Protein AF-A0A091GRP5-F1 (afdb_monomer_lite)

Foldseek 3Di:
DDDDDDQDDADDPQPVLPDPDDPDNRCPDPVNVVVNVVRVVVRLVVLCPDPVSVQWPQNCCVPPPPDHDPPDDTGGPD

InterPro domains:
  IPR001683 Phox homology [PF00787] (3-65)
  IPR001683 Phox homology [PS50195] (1-69)
  IPR036871 PX domain superfamily [G3DSA:3.30.1520.10] (2-78)
  IPR036871 PX domain superfamily [SSF64268] (3-66)
  IPR051074 Sorting Nexin [PTHR45963] (4-78)

Structure (mmCIF, N/CA/C/O backbone):
data_AF-A0A091GRP5-F1
#
_entry.id   AF-A0A091GRP5-F1
#
loop_
_atom_site.group_PDB
_atom_site.id
_atom_site.type_symbol
_atom_site.label_atom_id
_atom_site.label_alt_id
_atom_site.label_comp_id
_atom_site.label_asym_id
_atom_site.label_entity_id
_atom_site.l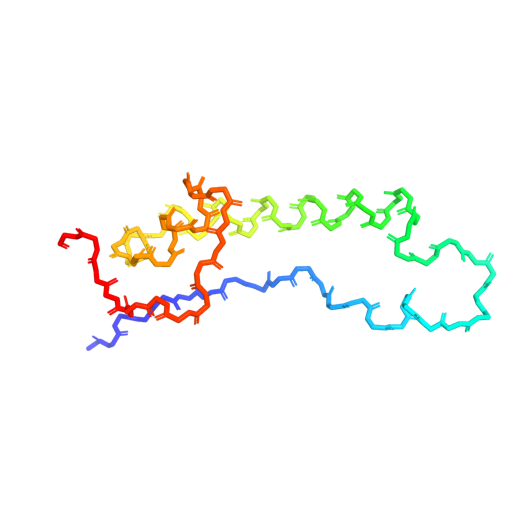abel_seq_id
_atom_site.pdbx_PDB_ins_code
_atom_site.Cartn_x
_atom_site.Cartn_y
_atom_site.Cartn_z
_atom_site.occupancy
_atom_site.B_iso_or_equiv
_atom_site.auth_seq_id
_atom_site.auth_comp_id
_atom_site.auth_asym_id
_atom_site.auth_atom_id
_atom_site.pdbx_PDB_model_num
ATOM 1 N N . LEU A 1 1 ? -17.002 19.492 12.752 1.00 40.38 1 LEU A N 1
ATOM 2 C CA . LEU A 1 1 ? -15.630 19.092 12.364 1.00 40.38 1 LEU A CA 1
ATOM 3 C C . LEU A 1 1 ? -15.707 17.678 11.795 1.00 40.38 1 LEU A C 1
ATOM 5 O O . LEU A 1 1 ? -16.081 16.779 12.534 1.00 40.38 1 LEU A O 1
ATOM 9 N N . HIS A 1 2 ? -15.473 17.489 10.493 1.00 47.44 2 HIS A N 1
ATOM 10 C CA . HIS A 1 2 ? -15.387 16.153 9.886 1.00 47.44 2 HIS A CA 1
ATOM 11 C C . HIS A 1 2 ? -13.969 15.619 10.124 1.00 47.44 2 HIS A C 1
ATOM 13 O O . HIS A 1 2 ? -13.012 16.178 9.593 1.00 47.44 2 HIS A O 1
ATOM 19 N N . PHE A 1 3 ? -13.820 14.580 10.944 1.00 59.38 3 PHE A N 1
ATOM 20 C CA . PHE A 1 3 ? -12.539 13.905 11.144 1.00 59.38 3 PHE A CA 1
ATOM 21 C C . PHE A 1 3 ? -12.383 12.821 10.075 1.00 59.38 3 PHE A C 1
ATOM 23 O O . PHE A 1 3 ? -12.972 11.748 10.182 1.00 59.38 3 PHE A O 1
ATOM 30 N N . GLN A 1 4 ? -11.629 13.122 9.018 1.00 76.75 4 GLN A N 1
ATOM 31 C CA . GLN A 1 4 ? -11.310 12.180 7.945 1.00 76.75 4 GLN A CA 1
ATOM 32 C C . GLN A 1 4 ? -9.868 11.688 8.103 1.00 76.75 4 GLN A C 1
ATOM 34 O O . GLN A 1 4 ? -8.985 12.455 8.482 1.00 76.75 4 GLN A O 1
ATOM 39 N N . ILE A 1 5 ? -9.623 10.410 7.803 1.00 80.00 5 ILE A N 1
ATOM 40 C CA . ILE A 1 5 ? -8.262 9.871 7.701 1.00 80.00 5 ILE A CA 1
ATOM 41 C C . ILE A 1 5 ? -7.565 10.564 6.527 1.00 80.00 5 ILE A C 1
ATOM 43 O O . ILE A 1 5 ? -8.005 10.438 5.383 1.00 80.00 5 ILE A O 1
ATOM 47 N N . VAL A 1 6 ? -6.469 11.273 6.795 1.00 83.50 6 VAL A N 1
ATOM 48 C CA . VAL A 1 6 ? -5.598 11.794 5.736 1.00 83.50 6 VAL A CA 1
ATOM 49 C C . VAL A 1 6 ? -4.653 10.678 5.316 1.00 83.50 6 VAL A C 1
ATOM 51 O O . VAL A 1 6 ? -3.738 10.308 6.050 1.00 83.50 6 VAL A O 1
ATOM 54 N N . VAL A 1 7 ? -4.889 10.125 4.130 1.00 87.12 7 VAL A N 1
ATOM 55 C CA . VAL A 1 7 ? -4.045 9.074 3.558 1.00 87.12 7 VAL A CA 1
ATOM 56 C C . VAL A 1 7 ? -2.811 9.728 2.919 1.00 87.12 7 VAL A C 1
ATOM 58 O O . VAL A 1 7 ? -2.974 10.561 2.024 1.00 87.12 7 VAL A O 1
ATOM 61 N N . PRO A 1 8 ? -1.579 9.397 3.356 1.00 90.19 8 PRO A N 1
ATOM 62 C CA . PRO A 1 8 ? -0.372 9.918 2.731 1.00 90.19 8 PRO A CA 1
ATOM 63 C C . PRO A 1 8 ? -0.230 9.390 1.293 1.00 90.19 8 PRO A C 1
ATOM 65 O O . PRO A 1 8 ? -0.805 8.358 0.946 1.00 90.19 8 PRO A O 1
ATOM 68 N N . PRO A 1 9 ? 0.532 10.070 0.426 1.00 92.25 9 PRO A N 1
ATOM 69 C CA . PRO A 1 9 ? 0.743 9.596 -0.936 1.00 92.25 9 PRO A CA 1
ATOM 70 C C . PRO A 1 9 ? 1.521 8.272 -0.946 1.00 92.25 9 PRO A C 1
ATOM 72 O O . PRO A 1 9 ? 2.457 8.080 -0.170 1.00 92.25 9 PRO A O 1
ATOM 75 N N . LEU A 1 10 ? 1.151 7.372 -1.858 1.00 92.81 10 LEU A N 1
ATOM 76 C CA . LEU A 1 10 ? 1.923 6.164 -2.157 1.00 92.81 10 LEU A CA 1
ATOM 77 C C . LEU A 1 10 ? 3.126 6.500 -3.057 1.00 92.81 10 LEU A C 1
ATOM 79 O O . LEU A 1 10 ? 3.021 7.414 -3.884 1.00 92.81 10 LEU A O 1
ATOM 83 N N . PRO A 1 11 ? 4.227 5.726 -2.994 1.00 88.62 11 PRO A N 1
ATOM 84 C CA . PRO A 1 11 ? 5.261 5.785 -4.022 1.00 88.62 11 PRO A CA 1
ATOM 85 C C . PRO A 1 11 ? 4.625 5.433 -5.376 1.00 88.62 11 PRO A C 1
ATOM 87 O O . PRO A 1 11 ? 3.870 4.464 -5.492 1.00 88.62 11 PRO A O 1
ATOM 90 N N . GLY A 1 12 ? 4.854 6.275 -6.388 1.00 87.06 12 GLY A N 1
ATOM 91 C CA . GLY A 1 12 ? 4.059 6.325 -7.620 1.00 87.06 12 GLY A CA 1
ATOM 92 C C . GLY A 1 12 ? 3.830 4.979 -8.332 1.00 87.06 12 GLY A C 1
ATOM 93 O O . GLY A 1 12 ? 4.586 4.014 -8.207 1.00 87.06 12 GLY A O 1
ATOM 94 N N . LYS A 1 13 ? 2.775 4.908 -9.158 1.00 82.00 13 LYS A N 1
ATOM 95 C CA . LYS A 1 13 ? 2.340 3.672 -9.849 1.00 82.00 13 LYS A CA 1
ATOM 96 C C . LYS A 1 13 ? 3.314 3.134 -10.917 1.00 82.00 13 LYS A C 1
ATOM 98 O O . LYS A 1 13 ? 3.040 2.088 -11.485 1.00 82.00 13 LYS A O 1
ATOM 103 N N . ALA A 1 14 ? 4.420 3.831 -11.195 1.00 86.75 14 ALA A N 1
ATOM 104 C CA . ALA A 1 14 ? 5.512 3.399 -12.078 1.00 86.75 14 ALA A CA 1
ATOM 105 C C . ALA A 1 14 ? 5.101 2.868 -13.471 1.00 86.75 14 ALA A C 1
ATOM 107 O O . ALA A 1 14 ? 5.835 2.098 -14.078 1.00 86.75 14 ALA A O 1
ATOM 108 N N . LEU A 1 15 ? 3.964 3.315 -14.019 1.00 84.50 15 LEU A N 1
ATOM 109 C CA . LEU A 1 15 ? 3.386 2.775 -15.259 1.00 84.50 15 LEU A CA 1
ATOM 110 C C . LEU A 1 15 ? 4.355 2.822 -16.457 1.00 84.50 15 LEU A C 1
ATOM 112 O O . LEU A 1 15 ? 4.397 1.903 -17.264 1.00 84.50 15 LEU A O 1
ATOM 116 N N . LYS A 1 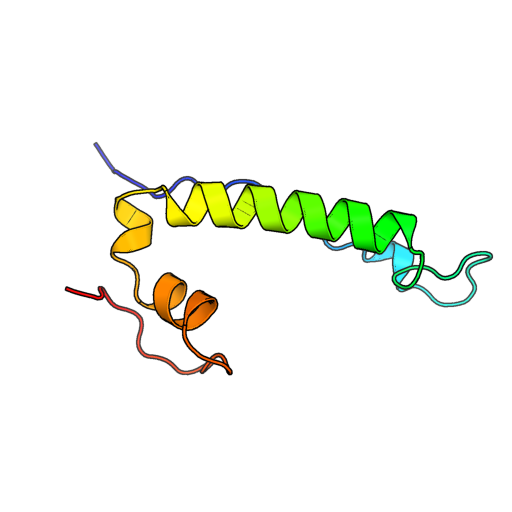16 ? 5.200 3.858 -16.536 1.00 83.25 16 LYS A N 1
ATOM 117 C CA . LYS A 1 16 ? 6.225 3.989 -17.588 1.00 83.25 16 LYS A CA 1
ATOM 118 C C . LYS A 1 16 ? 7.328 2.926 -17.496 1.00 83.25 16 LYS A C 1
ATOM 120 O O . LYS A 1 16 ? 7.909 2.575 -18.518 1.00 83.25 16 LYS A O 1
ATOM 125 N N . ARG A 1 17 ? 7.617 2.421 -16.290 1.00 83.62 17 ARG A N 1
ATOM 126 C CA . ARG A 1 17 ? 8.616 1.366 -16.048 1.00 83.62 17 ARG A CA 1
ATOM 127 C C . ARG A 1 17 ? 8.112 -0.030 -16.439 1.00 83.62 17 ARG A C 1
ATOM 129 O O . ARG A 1 17 ? 8.911 -0.951 -16.483 1.00 83.62 17 ARG A O 1
ATOM 136 N N . GLN A 1 18 ? 6.820 -0.176 -16.748 1.00 85.62 18 GLN A N 1
ATOM 137 C CA . GLN A 1 18 ? 6.213 -1.430 -17.218 1.00 85.62 18 GLN A CA 1
ATOM 138 C C . GLN A 1 18 ? 6.131 -1.536 -18.750 1.00 85.62 18 GLN A C 1
ATOM 140 O O . GLN A 1 18 ? 5.710 -2.568 -19.266 1.00 85.62 18 GLN A O 1
ATOM 145 N N . LEU A 1 19 ? 6.475 -0.474 -19.488 1.00 86.75 19 LEU A N 1
ATOM 146 C CA . LEU A 1 19 ? 6.405 -0.492 -20.949 1.00 86.75 19 LEU A CA 1
ATOM 147 C C . LEU A 1 19 ? 7.472 -1.430 -21.539 1.00 86.75 19 LEU A C 1
ATOM 149 O O . LEU A 1 19 ? 8.592 -1.453 -21.025 1.00 86.75 19 LEU A O 1
ATOM 153 N N . PRO A 1 20 ? 7.157 -2.167 -22.620 1.00 81.06 20 PRO A N 1
ATOM 154 C CA . PRO A 1 20 ? 8.144 -2.971 -23.331 1.00 81.06 20 PRO A CA 1
ATOM 155 C C . PRO A 1 20 ? 9.190 -2.083 -24.032 1.00 81.06 20 PRO A C 1
ATOM 157 O O . PRO A 1 20 ? 8.954 -0.895 -24.256 1.00 81.06 20 PRO A O 1
ATOM 160 N N . PHE A 1 21 ? 10.324 -2.683 -24.417 1.00 83.19 21 PHE A N 1
ATOM 161 C CA . PHE A 1 21 ? 11.427 -2.036 -25.156 1.00 83.19 21 PHE A CA 1
ATOM 162 C C . PHE A 1 21 ? 12.184 -0.947 -24.377 1.00 83.19 21 PHE A C 1
ATOM 164 O O . PHE A 1 21 ? 12.537 0.101 -24.919 1.00 83.19 21 PHE A O 1
ATOM 171 N N . ARG A 1 22 ? 12.446 -1.196 -23.092 1.00 82.00 22 ARG A N 1
ATOM 172 C CA . ARG A 1 22 ? 13.328 -0.359 -22.269 1.00 82.00 22 ARG A CA 1
ATOM 173 C C . ARG A 1 22 ? 14.780 -0.827 -22.396 1.00 82.00 22 ARG A C 1
ATOM 175 O O . ARG A 1 22 ? 15.031 -1.991 -22.686 1.00 82.00 22 ARG A O 1
ATOM 182 N N . GLY A 1 23 ? 15.720 0.091 -22.178 1.00 81.62 23 GLY A N 1
ATOM 183 C CA . GLY A 1 23 ? 17.152 -0.223 -22.064 1.00 81.62 23 GLY A CA 1
ATOM 184 C C . GLY A 1 23 ? 17.593 -0.590 -20.642 1.00 81.62 23 GLY A C 1
ATOM 185 O O . GLY A 1 23 ? 18.785 -0.741 -20.409 1.00 81.62 23 GLY A O 1
ATOM 186 N N . ASP A 1 24 ? 16.647 -0.681 -19.703 1.00 86.38 24 ASP A N 1
ATOM 187 C CA . ASP A 1 24 ? 16.848 -1.050 -18.301 1.00 86.38 24 ASP A CA 1
ATOM 188 C C . ASP A 1 24 ? 15.897 -2.193 -17.895 1.00 86.38 24 ASP A C 1
ATOM 190 O O . ASP A 1 24 ? 14.981 -2.552 -18.638 1.00 86.38 24 ASP A O 1
ATOM 194 N N . GLU A 1 25 ? 16.085 -2.722 -16.683 1.00 87.88 25 GLU A N 1
ATOM 195 C CA . GLU A 1 25 ? 15.254 -3.779 -16.081 1.00 87.88 25 GLU A CA 1
ATOM 196 C C . GLU A 1 25 ? 13.884 -3.262 -15.566 1.00 87.88 25 GLU A C 1
ATOM 198 O O . GLU A 1 25 ? 13.116 -3.985 -14.927 1.00 87.88 25 GLU A O 1
ATOM 203 N N . GLY A 1 26 ? 13.535 -1.994 -15.825 1.00 89.31 26 GLY A N 1
ATOM 204 C CA . GLY A 1 26 ? 12.221 -1.420 -15.529 1.00 89.31 26 GLY A CA 1
ATOM 205 C C . GLY A 1 26 ? 11.824 -1.468 -14.050 1.00 89.31 26 GLY A C 1
ATOM 206 O O . GLY A 1 26 ? 12.350 -0.719 -13.226 1.00 89.31 26 GLY A O 1
ATOM 207 N N . ILE A 1 27 ? 10.812 -2.282 -13.727 1.00 91.38 27 ILE A N 1
ATOM 208 C CA . ILE A 1 27 ? 10.331 -2.491 -12.347 1.00 91.38 27 ILE A CA 1
ATOM 209 C C . ILE A 1 27 ? 11.159 -3.514 -11.559 1.00 91.38 27 ILE A C 1
ATOM 211 O O . ILE A 1 27 ? 10.943 -3.659 -10.358 1.00 91.38 27 ILE A O 1
ATOM 215 N N . PHE A 1 28 ? 12.060 -4.232 -12.228 1.00 91.88 28 PHE A N 1
ATOM 216 C CA . PHE A 1 28 ? 12.945 -5.219 -11.612 1.00 91.88 28 PHE A CA 1
ATOM 217 C C . PHE A 1 28 ? 14.309 -4.625 -11.240 1.00 91.88 28 PHE A C 1
ATOM 219 O O . PHE A 1 28 ? 15.136 -5.305 -10.643 1.00 91.88 28 PHE A O 1
ATOM 226 N N . GLU A 1 29 ? 14.539 -3.349 -11.559 1.00 93.50 29 GLU A N 1
ATOM 227 C CA . GLU A 1 29 ? 15.736 -2.618 -11.160 1.00 93.50 29 GLU A CA 1
ATOM 228 C C . GLU A 1 29 ? 15.821 -2.511 -9.626 1.00 93.50 29 GLU A C 1
ATOM 230 O O . GLU A 1 29 ? 14.870 -2.079 -8.969 1.00 93.50 29 GLU A O 1
ATOM 235 N N . GLU A 1 30 ? 16.969 -2.866 -9.045 1.00 94.44 30 GLU A N 1
ATOM 236 C CA . GLU A 1 30 ? 17.165 -2.875 -7.587 1.00 94.44 30 GLU A CA 1
ATOM 237 C C . GLU A 1 30 ? 16.910 -1.498 -6.958 1.00 94.44 30 GLU A C 1
ATOM 239 O O . GLU A 1 30 ? 16.218 -1.391 -5.945 1.00 94.44 30 GLU A O 1
ATOM 244 N N . SER A 1 31 ? 17.384 -0.432 -7.608 1.00 92.94 31 SER A N 1
ATOM 245 C CA . SER A 1 31 ? 17.177 0.952 -7.166 1.00 92.94 31 SER A CA 1
ATOM 246 C C . SER A 1 31 ? 15.686 1.300 -7.047 1.00 92.94 31 SER A C 1
ATOM 248 O O . SER A 1 31 ? 15.258 1.925 -6.076 1.00 92.94 31 SER A O 1
ATOM 250 N N . PHE A 1 32 ? 14.873 0.837 -8.000 1.00 93.50 32 PHE A N 1
ATOM 251 C CA . PHE A 1 32 ? 13.431 1.044 -8.011 1.00 93.50 32 PHE A CA 1
ATOM 252 C C . PHE A 1 32 ? 12.725 0.242 -6.923 1.00 93.50 32 PHE A C 1
ATOM 254 O O . PHE A 1 32 ? 11.818 0.760 -6.265 1.00 93.50 32 PHE A O 1
ATOM 261 N N . ILE A 1 33 ? 13.119 -1.020 -6.747 1.00 94.94 33 ILE A N 1
ATOM 262 C CA . ILE A 1 33 ? 12.570 -1.888 -5.705 1.00 94.94 33 ILE A CA 1
ATOM 263 C C . ILE A 1 33 ? 12.831 -1.261 -4.335 1.00 94.94 33 ILE A C 1
ATOM 265 O O . ILE A 1 33 ? 11.898 -1.145 -3.540 1.00 94.94 33 ILE A O 1
ATOM 269 N N . GLU A 1 34 ? 14.053 -0.796 -4.083 1.00 96.50 34 GLU A N 1
ATOM 270 C CA . GLU A 1 34 ? 14.443 -0.225 -2.795 1.00 96.50 34 GLU A CA 1
ATOM 271 C C . GLU A 1 34 ? 13.761 1.125 -2.519 1.00 96.50 34 GLU A C 1
ATOM 273 O O . GLU A 1 34 ? 13.204 1.321 -1.436 1.00 96.50 34 GLU A O 1
ATOM 278 N N . GLU A 1 35 ? 13.686 2.024 -3.508 1.00 94.88 35 GLU A N 1
ATOM 279 C CA . GLU A 1 35 ? 12.938 3.287 -3.387 1.00 94.88 35 GLU A CA 1
ATOM 280 C C . GLU A 1 35 ? 11.458 3.024 -3.061 1.00 94.88 35 GLU A C 1
ATOM 282 O O . GLU A 1 35 ? 10.866 3.639 -2.164 1.00 94.88 35 GLU A O 1
ATOM 287 N N . ARG A 1 36 ? 10.845 2.057 -3.756 1.00 96.19 36 ARG A N 1
ATOM 288 C CA . ARG A 1 36 ? 9.449 1.679 -3.530 1.00 96.19 36 ARG A CA 1
ATOM 289 C C . ARG A 1 36 ? 9.260 1.028 -2.160 1.00 96.19 36 ARG A C 1
ATOM 291 O O . ARG A 1 36 ? 8.268 1.337 -1.501 1.00 96.19 36 ARG A O 1
ATOM 298 N N . ARG A 1 37 ? 10.185 0.167 -1.721 1.00 97.25 37 ARG A N 1
ATOM 299 C CA . ARG A 1 37 ? 10.166 -0.479 -0.400 1.00 97.25 37 ARG A CA 1
ATOM 300 C C . ARG A 1 37 ? 10.168 0.572 0.709 1.00 97.25 37 ARG A C 1
ATOM 302 O O . ARG A 1 37 ? 9.262 0.563 1.539 1.00 97.25 37 ARG A O 1
ATOM 309 N N . GLN A 1 38 ? 11.109 1.517 0.672 1.00 97.25 38 GLN A N 1
ATOM 310 C CA . GLN A 1 38 ? 11.202 2.609 1.648 1.00 97.25 38 GLN A CA 1
ATOM 311 C C . GLN A 1 38 ? 9.949 3.495 1.643 1.00 97.25 38 GLN A C 1
ATOM 313 O O . GLN A 1 38 ? 9.424 3.846 2.700 1.00 97.25 38 GLN A O 1
ATOM 318 N N . GLY A 1 39 ? 9.425 3.836 0.462 1.00 96.25 39 GLY A N 1
ATOM 319 C CA . GLY A 1 39 ? 8.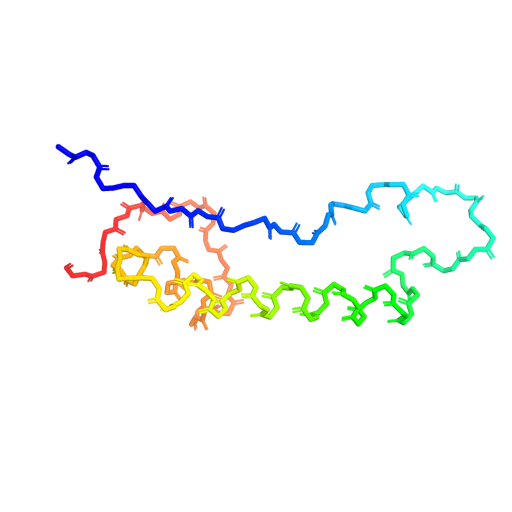204 4.636 0.348 1.00 96.25 39 GLY A CA 1
ATOM 320 C C . GLY A 1 39 ? 6.967 3.931 0.915 1.00 96.25 39 GLY A C 1
ATOM 321 O O . GLY A 1 39 ? 6.159 4.557 1.605 1.00 96.25 39 GLY A O 1
ATOM 322 N N . LEU A 1 40 ? 6.821 2.627 0.660 1.00 97.00 40 LEU A N 1
ATOM 323 C CA . LEU A 1 40 ? 5.724 1.818 1.200 1.00 97.00 40 LEU A CA 1
ATOM 324 C C . LEU A 1 40 ? 5.851 1.633 2.715 1.00 97.00 40 LEU A C 1
ATOM 326 O O . LEU A 1 40 ? 4.847 1.731 3.416 1.00 97.00 40 LEU A O 1
ATOM 330 N N . GLU A 1 41 ? 7.068 1.439 3.221 1.00 96.94 41 GLU A N 1
ATOM 331 C CA . GLU A 1 41 ? 7.365 1.364 4.654 1.00 96.94 41 GLU A CA 1
ATOM 332 C C . GLU A 1 41 ? 6.979 2.665 5.377 1.00 96.94 41 GLU A C 1
ATOM 334 O O . GLU A 1 41 ? 6.261 2.649 6.378 1.00 96.94 41 GLU A O 1
ATOM 339 N N . GLN A 1 42 ? 7.366 3.822 4.835 1.00 95.56 42 GLN A N 1
ATOM 340 C CA . GLN A 1 42 ? 6.959 5.116 5.388 1.00 95.56 42 GLN A CA 1
ATOM 341 C C . GLN A 1 42 ? 5.440 5.322 5.334 1.00 95.56 42 GLN A C 1
ATOM 343 O O . GLN A 1 42 ? 4.857 5.864 6.277 1.00 95.56 42 GLN A O 1
ATOM 348 N N . PHE A 1 43 ? 4.794 4.909 4.239 1.00 96.31 43 PHE A N 1
ATOM 349 C CA . PHE A 1 43 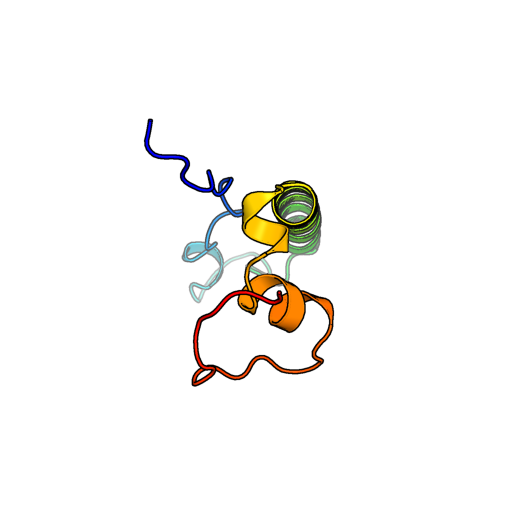? 3.344 4.995 4.079 1.00 96.31 43 PHE A CA 1
ATOM 350 C C . PHE A 1 43 ? 2.617 4.167 5.144 1.00 96.31 43 PHE A C 1
ATOM 352 O O . PHE A 1 43 ? 1.760 4.702 5.853 1.00 96.31 43 PHE A O 1
ATOM 359 N N . ILE A 1 44 ? 2.972 2.886 5.287 1.00 96.19 44 ILE A N 1
ATOM 360 C CA . ILE A 1 44 ? 2.257 1.984 6.191 1.00 96.19 44 ILE A CA 1
ATOM 361 C C . ILE A 1 44 ? 2.492 2.352 7.654 1.00 96.19 44 ILE A C 1
ATOM 363 O O . ILE A 1 44 ? 1.539 2.340 8.424 1.00 96.19 44 ILE A O 1
ATOM 367 N N . ASN A 1 45 ? 3.697 2.796 8.025 1.00 95.94 45 ASN A N 1
ATOM 368 C CA . ASN A 1 45 ? 3.980 3.261 9.385 1.00 95.94 45 ASN A CA 1
ATOM 369 C C . ASN A 1 45 ? 3.129 4.485 9.769 1.00 95.94 45 ASN A C 1
ATOM 371 O O . ASN A 1 45 ? 2.604 4.555 10.880 1.00 95.94 45 ASN A O 1
ATOM 375 N N . LYS A 1 46 ? 2.920 5.430 8.839 1.00 94.44 46 LYS A N 1
ATOM 376 C CA . LYS A 1 46 ? 2.037 6.588 9.065 1.00 94.44 46 LYS A CA 1
ATOM 377 C C . LYS A 1 46 ? 0.570 6.180 9.200 1.00 94.44 46 LYS A C 1
ATOM 379 O O . LYS A 1 46 ? -0.122 6.697 10.073 1.00 94.44 46 LYS A O 1
ATOM 384 N N . ILE A 1 47 ? 0.099 5.263 8.353 1.00 94.69 47 ILE A N 1
ATOM 385 C CA . ILE A 1 47 ? -1.279 4.755 8.410 1.00 94.69 47 ILE A CA 1
ATOM 386 C C . ILE A 1 47 ? -1.520 3.956 9.694 1.00 94.69 47 ILE A C 1
ATOM 388 O O . ILE A 1 47 ? -2.506 4.202 10.384 1.00 94.69 47 ILE A O 1
ATOM 392 N N . ALA A 1 48 ? -0.613 3.049 10.052 1.00 94.06 48 ALA A N 1
ATOM 393 C CA . ALA A 1 48 ? -0.729 2.211 11.241 1.00 94.06 48 ALA A CA 1
ATOM 394 C C . ALA A 1 48 ? -0.689 3.025 12.545 1.00 94.06 48 ALA A C 1
ATOM 396 O O . ALA A 1 48 ? -1.324 2.647 13.529 1.00 94.06 48 ALA A O 1
ATOM 397 N N . GLY A 1 49 ? 0.003 4.168 12.550 1.00 93.00 49 GLY A N 1
ATOM 398 C CA . GLY A 1 49 ? -0.003 5.116 13.665 1.00 93.00 49 GLY A CA 1
ATOM 399 C C . GLY A 1 49 ? -1.246 6.013 13.746 1.00 93.00 49 GLY A C 1
ATOM 400 O O . GLY A 1 49 ? -1.409 6.721 14.737 1.00 93.00 49 GLY A O 1
ATOM 401 N N . HIS A 1 50 ? -2.123 6.022 12.734 1.00 93.31 50 HIS A N 1
ATOM 402 C CA . HIS A 1 50 ? -3.273 6.926 12.691 1.00 93.31 50 HIS A CA 1
ATOM 403 C C . HIS A 1 50 ? -4.467 6.360 13.493 1.00 93.31 50 HIS A C 1
ATOM 405 O O . HIS A 1 50 ? -5.036 5.344 13.083 1.00 93.31 50 HIS A O 1
ATOM 411 N N . PRO A 1 51 ? -4.963 7.038 14.552 1.00 91.94 51 PRO A N 1
ATOM 412 C CA . PRO A 1 51 ? -5.983 6.480 15.454 1.00 91.94 51 PRO A CA 1
ATOM 413 C C . PRO A 1 51 ? -7.274 6.027 14.758 1.00 91.94 51 PRO A C 1
ATOM 415 O O . PRO A 1 51 ? -7.827 4.979 15.066 1.00 91.94 51 PRO A O 1
ATOM 418 N N . LEU A 1 52 ? -7.756 6.786 13.768 1.00 91.00 52 LEU A N 1
ATOM 419 C CA . LEU A 1 52 ? -8.964 6.394 13.027 1.00 91.00 52 LEU A CA 1
ATOM 420 C C . LEU A 1 52 ? -8.738 5.195 12.094 1.00 91.00 52 LEU A C 1
ATOM 422 O O . LEU A 1 52 ? -9.683 4.446 11.860 1.00 91.00 52 LEU A O 1
ATOM 426 N N . ALA A 1 53 ? -7.518 5.024 11.570 1.00 91.81 53 ALA A N 1
ATOM 427 C CA . ALA A 1 53 ? -7.179 3.927 10.665 1.00 91.81 53 ALA A CA 1
ATOM 428 C C . ALA A 1 53 ? -6.977 2.622 11.443 1.00 91.81 53 ALA A C 1
ATOM 430 O O . ALA A 1 53 ? -7.362 1.565 10.959 1.00 91.81 53 ALA A O 1
ATOM 431 N N . GLN A 1 54 ? -6.476 2.703 12.681 1.00 92.56 54 GLN A N 1
ATOM 432 C CA . GLN A 1 54 ? -6.403 1.568 13.610 1.00 92.56 54 GLN A CA 1
ATOM 433 C C . GLN A 1 54 ? -7.766 0.923 13.874 1.00 92.56 54 GLN A C 1
ATOM 435 O O . GLN A 1 54 ? -7.834 -0.274 14.142 1.00 92.56 54 GLN A O 1
ATOM 440 N N . ASN A 1 55 ? -8.852 1.688 13.756 1.00 92.56 55 ASN A N 1
ATOM 441 C CA . ASN A 1 55 ? -10.197 1.151 13.912 1.00 92.56 55 ASN A CA 1
ATOM 442 C C . ASN A 1 55 ? -10.720 0.471 12.638 1.00 92.56 55 ASN A C 1
ATOM 444 O O . ASN A 1 55 ? -11.745 -0.188 12.725 1.00 92.56 55 ASN A O 1
ATOM 448 N N . GLU A 1 56 ? -10.086 0.615 11.471 1.00 92.62 56 GLU A N 1
ATOM 449 C C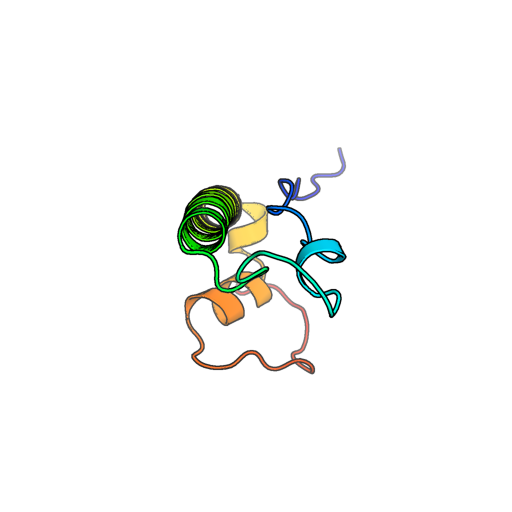A . GLU A 1 56 ? -10.578 0.057 10.202 1.00 92.62 56 GLU A CA 1
ATOM 450 C C . GLU A 1 56 ? -10.178 -1.408 10.010 1.00 92.62 56 GLU A C 1
ATOM 452 O O . GLU A 1 56 ? -8.995 -1.744 10.032 1.00 92.62 56 GLU A O 1
ATOM 457 N N . ARG A 1 57 ? -11.145 -2.283 9.699 1.00 93.25 57 ARG A N 1
ATOM 458 C CA . ARG A 1 57 ? -10.892 -3.711 9.430 1.00 93.25 57 ARG A CA 1
ATOM 459 C C . ARG A 1 57 ? -9.891 -3.947 8.300 1.00 93.25 57 ARG A C 1
ATOM 461 O O . ARG A 1 57 ? -9.112 -4.892 8.371 1.00 93.25 57 ARG A O 1
ATOM 468 N N . CYS A 1 58 ? -9.880 -3.090 7.282 1.00 94.50 58 CYS A N 1
ATOM 469 C CA . CYS A 1 58 ? -8.967 -3.241 6.149 1.00 94.50 58 CYS A CA 1
ATOM 470 C C . CYS A 1 58 ? -7.492 -3.117 6.538 1.00 94.50 58 CYS A C 1
ATOM 472 O O . CYS A 1 58 ? -6.659 -3.781 5.930 1.00 94.50 58 CYS A O 1
ATOM 474 N N . LEU A 1 59 ? -7.162 -2.312 7.554 1.00 95.19 59 LEU A N 1
ATOM 475 C CA . LEU A 1 59 ? -5.785 -2.183 8.022 1.00 95.19 59 LEU A CA 1
ATOM 476 C C . LEU A 1 59 ? -5.306 -3.480 8.680 1.00 95.19 59 LEU A C 1
ATOM 478 O O . LEU A 1 59 ? -4.182 -3.911 8.446 1.00 95.19 59 LEU A O 1
ATOM 482 N N . HIS A 1 60 ? -6.168 -4.117 9.473 1.00 94.94 60 HIS A N 1
ATOM 483 C CA . HIS A 1 60 ? -5.839 -5.378 10.141 1.00 94.94 60 HIS A CA 1
ATOM 484 C C . HIS A 1 60 ? -5.729 -6.517 9.137 1.00 94.94 60 HIS A C 1
ATOM 486 O O . HIS A 1 60 ? -4.738 -7.235 9.164 1.00 94.94 60 HIS A O 1
ATOM 492 N N . MET A 1 61 ? -6.664 -6.600 8.186 1.00 95.69 61 MET A N 1
ATOM 493 C CA . MET A 1 61 ? -6.573 -7.541 7.067 1.00 95.69 61 MET A CA 1
ATOM 494 C C . MET A 1 61 ? -5.254 -7.385 6.305 1.00 95.69 61 MET A C 1
ATOM 496 O O . MET A 1 61 ? -4.570 -8.364 6.047 1.00 95.69 61 MET A O 1
ATOM 500 N N . PHE A 1 62 ? -4.858 -6.148 5.993 1.00 96.00 62 PHE A N 1
ATOM 501 C CA . PHE A 1 62 ? -3.618 -5.880 5.266 1.00 96.00 62 PHE A CA 1
ATOM 502 C C . PHE A 1 62 ? -2.349 -6.281 6.040 1.00 96.00 62 PHE A C 1
ATOM 504 O O . PHE A 1 62 ? -1.366 -6.673 5.419 1.00 96.00 62 PHE A O 1
ATOM 511 N N . LEU A 1 63 ? -2.338 -6.147 7.371 1.00 95.69 63 LEU A N 1
ATOM 512 C CA . LEU A 1 63 ? -1.144 -6.380 8.195 1.00 95.69 63 LEU A CA 1
ATOM 513 C C . LEU A 1 63 ? -1.040 -7.795 8.774 1.00 95.69 63 LEU A C 1
ATOM 515 O O . LEU A 1 63 ? 0.065 -8.234 9.083 1.00 95.69 63 LEU A O 1
ATOM 519 N N . GLN A 1 64 ? -2.169 -8.464 9.003 1.00 95.12 64 GLN A N 1
ATOM 520 C CA . GLN A 1 64 ? -2.230 -9.702 9.786 1.00 95.12 64 GLN A CA 1
ATOM 521 C C . GLN A 1 64 ? -2.647 -10.916 8.957 1.00 95.12 64 GLN A C 1
ATOM 523 O O . GLN A 1 64 ? -2.289 -12.035 9.320 1.00 95.12 64 GLN A O 1
ATOM 528 N N . GLU A 1 65 ? -3.406 -10.724 7.876 1.00 95.19 65 GLU A N 1
ATOM 529 C CA . GLU A 1 65 ? -3.859 -11.827 7.032 1.00 95.19 65 GLU A CA 1
ATOM 530 C C . GLU A 1 65 ? -2.854 -12.071 5.898 1.00 95.19 65 GLU A C 1
ATOM 532 O O . GLU A 1 65 ? -2.357 -11.140 5.266 1.00 95.19 65 GLU A O 1
ATOM 537 N N . GLU A 1 66 ? -2.557 -13.341 5.616 1.00 95.31 66 GLU A N 1
ATOM 538 C CA . GLU A 1 66 ? -1.647 -13.730 4.526 1.00 95.31 66 GLU A CA 1
ATOM 539 C C . GLU A 1 66 ? -2.218 -13.370 3.143 1.00 95.31 66 GLU A C 1
ATOM 541 O O . GLU A 1 66 ? -1.482 -13.093 2.194 1.00 95.31 66 GLU A O 1
ATOM 546 N N . THR A 1 67 ? -3.547 -13.349 3.026 1.00 95.19 67 THR A N 1
ATOM 547 C CA . THR A 1 67 ? -4.259 -13.017 1.790 1.00 95.19 67 THR A CA 1
ATOM 548 C C . THR A 1 67 ? -5.346 -11.989 2.067 1.00 95.19 67 THR A C 1
ATOM 550 O O . THR A 1 67 ? -5.957 -11.997 3.128 1.00 95.19 67 THR A O 1
ATOM 553 N N . ILE A 1 68 ? -5.592 -11.105 1.099 1.00 94.88 68 ILE A N 1
ATOM 554 C CA . ILE A 1 68 ? -6.608 -10.054 1.211 1.00 94.88 68 ILE A CA 1
ATOM 555 C C . ILE A 1 68 ? -7.894 -10.535 0.537 1.00 94.88 68 ILE A C 1
ATOM 557 O O . ILE A 1 68 ? -7.921 -10.715 -0.687 1.00 94.88 68 ILE A O 1
ATOM 561 N N . ASP A 1 69 ? -8.971 -10.671 1.311 1.00 94.06 69 ASP A N 1
ATOM 562 C CA . ASP A 1 69 ? -10.310 -10.885 0.762 1.00 94.06 69 ASP A CA 1
ATOM 563 C C . ASP A 1 69 ? -10.823 -9.597 0.105 1.00 94.06 69 ASP A C 1
ATOM 565 O O . ASP A 1 69 ? -11.095 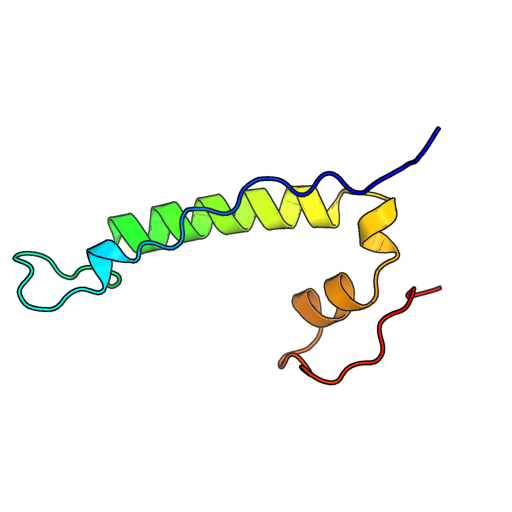-8.591 0.757 1.00 94.06 69 ASP A O 1
ATOM 569 N N . ARG A 1 70 ? -10.986 -9.622 -1.219 1.00 94.12 70 ARG A N 1
ATOM 570 C CA . ARG A 1 70 ? -11.495 -8.471 -1.983 1.00 94.12 70 ARG A CA 1
ATOM 571 C C . ARG A 1 70 ? -12.995 -8.237 -1.798 1.00 94.12 70 ARG A C 1
ATOM 573 O O . ARG A 1 70 ? -13.466 -7.159 -2.148 1.00 94.12 70 ARG A O 1
ATOM 580 N N . ASN A 1 71 ? -13.723 -9.218 -1.268 1.00 94.31 71 ASN A N 1
ATOM 581 C CA . ASN A 1 71 ? -15.160 -9.154 -1.004 1.00 94.31 71 ASN A CA 1
ATOM 582 C C . ASN A 1 71 ? -15.471 -8.986 0.490 1.00 94.31 71 ASN A C 1
ATOM 584 O O . ASN A 1 71 ? -16.617 -9.180 0.904 1.00 94.31 71 ASN A O 1
ATOM 588 N N . TYR A 1 72 ? -14.471 -8.625 1.297 1.00 92.56 72 TYR A N 1
ATOM 589 C CA . TYR A 1 72 ? -14.666 -8.449 2.726 1.00 92.56 72 TYR A CA 1
ATOM 590 C C . TYR A 1 72 ? -15.725 -7.383 3.016 1.00 92.56 72 TYR A C 1
ATOM 592 O O . TYR A 1 72 ? -15.871 -6.396 2.293 1.00 92.56 72 TYR A O 1
ATOM 600 N N . VAL A 1 73 ? -16.443 -7.554 4.123 1.00 91.88 73 VAL A N 1
ATOM 601 C CA . VAL A 1 73 ? -17.410 -6.558 4.588 1.00 91.88 73 VAL A CA 1
ATOM 602 C C . VAL A 1 73 ? -16.651 -5.412 5.271 1.00 91.88 73 VAL A C 1
ATOM 604 O O . VAL A 1 73 ? -15.995 -5.659 6.293 1.00 91.88 73 VAL A O 1
ATOM 607 N N . PRO A 1 74 ? -16.729 -4.164 4.760 1.00 91.94 74 PRO A N 1
ATOM 608 C CA . PRO A 1 74 ? -16.123 -3.013 5.418 1.00 91.94 74 PRO A CA 1
ATOM 609 C C . PRO A 1 74 ? -16.710 -2.801 6.814 1.00 91.94 74 PRO A C 1
ATOM 611 O O . PRO A 1 74 ? -17.905 -2.991 7.034 1.00 91.94 74 PRO A O 1
ATOM 614 N N . GLY A 1 75 ? -15.878 -2.384 7.765 1.00 89.00 75 GLY A N 1
ATOM 615 C CA . GLY A 1 75 ? -16.319 -2.172 9.137 1.00 89.00 75 GLY A CA 1
ATOM 616 C C . GLY A 1 75 ? -15.178 -1.828 10.081 1.00 89.00 75 GLY A C 1
ATOM 617 O O . GLY A 1 75 ? -14.006 -1.839 9.695 1.00 89.00 75 GLY A O 1
ATOM 618 N N . LYS A 1 76 ? -15.540 -1.530 11.331 1.00 87.31 76 LYS A N 1
ATOM 619 C CA . LYS A 1 76 ? -14.579 -1.288 12.406 1.00 87.31 76 LYS A CA 1
ATOM 620 C C . LYS A 1 76 ? -14.171 -2.595 13.087 1.00 87.31 76 LYS A C 1
ATOM 622 O O . LYS A 1 76 ? -14.938 -3.554 13.073 1.00 87.31 76 LYS A O 1
ATOM 627 N N . VAL A 1 77 ? -12.977 -2.639 13.676 1.00 81.56 77 VAL A N 1
ATOM 628 C CA . VAL A 1 77 ? -12.495 -3.831 14.399 1.00 81.56 77 VAL A CA 1
ATOM 629 C C . VAL A 1 77 ? -13.111 -3.952 15.793 1.00 81.56 77 VAL A C 1
ATOM 631 O O . VAL A 1 77 ? -13.340 -5.077 16.233 1.00 81.56 77 VAL A O 1
ATOM 634 N N . ARG A 1 78 ? -13.435 -2.836 16.464 1.00 68.50 78 ARG A N 1
ATOM 635 C CA . ARG A 1 78 ? -14.227 -2.771 17.707 1.00 68.50 78 ARG A CA 1
ATOM 636 C C . ARG A 1 78 ? -14.950 -1.433 17.818 1.00 68.50 78 ARG A C 1
ATOM 638 O O . ARG A 1 78 ? -14.417 -0.442 17.266 1.00 68.50 78 ARG A O 1
#

Radius of gyration: 16.21 Å; chains: 1; bounding box: 35×33×43 Å

Organism: NCBI:txid175836

Secondary structure (DSSP, 8-state):
------PPPPSP--GGGGSSS-SS-TTS-HHHHHHHHHHHHHHHHHHHT-HHHHTBHHHHHHHH-SS--TTPPP-B--

Sequence (78 aa):
LHFQIVVPPLPGKALKRQLPFRGDEGIFEESFIEERRQGLEQFINKIAGHPLAQNERCLHMFLQEETIDRNYVPGKVR

pLDDT: mean 89.31, std 9.89, range [40.38, 97.25]